Protein AF-A0A7V3VAN4-F1 (afdb_monomer)

Mean predicted aligned error: 4.46 Å

Sequence (161 aa):
MPAVTVSAHYKNNDGISRINDQLGGALDAIGLQDDSSWDFTVYASKMLTFMPRPVLVNIGGRATESAQLGLLGFTDDYSFVFEASAVVLATERLMFAAEFKQQPGEFMPTSLIGEPDNWWTVAAGYVINPHMTIAVGYGHFGRVANHKANAVWGITTKWEF

Radius of gyration: 18.64 Å; Cα contacts (8 Å, |Δi|>4): 393; chains: 1; bounding box: 34×34×49 Å

Secondary structure (DSSP, 8-state):
-EEEEEEEEEEE-TTHHHHHHHTTSTTGGGT--BSEEEEEEEEEEEEE-SSSS-EEEEEEEEEEEEGGGGTT-EEEEEEEEEEEEEEEESSSSEEEEEEEEPPP--S---SSSPPPPPEEEEEEEEEEETTEEEEEEEEE--EETTEE---EEEEEEEE--

Solvent-accessible surface area (backbone atoms only — not comparable to full-atom values): 8351 Å² total; per-residue (Å²): 106,74,49,75,50,75,52,77,43,82,48,74,32,92,61,43,63,62,53,23,59,76,58,70,46,53,38,47,76,27,39,33,70,37,45,54,51,62,35,40,37,43,37,45,34,35,58,41,70,89,48,102,46,50,30,40,37,37,42,38,35,35,40,31,29,42,35,78,86,33,79,69,16,14,36,94,57,74,39,80,27,52,34,38,35,41,36,35,44,81,45,100,40,35,34,39,38,38,40,39,37,50,53,60,73,86,50,61,61,47,100,61,36,51,70,53,37,57,30,37,36,41,32,43,35,39,50,79,49,102,41,36,34,41,34,43,35,43,31,30,38,33,38,52,62,76,43,73,45,57,81,41,76,48,77,51,76,50,76,59,134

pLDDT: mean 93.38, std 4.56, range [77.19, 98.25]

Nearest PDB structures (foldseek):
  6z8s-assembly2_B  TM=3.706E-01  e=2.368E+00  Pseudomonas aeruginosa PAO1
  6z9n-assembly3_C  TM=3.668E-01  e=3.439E+00  Pseudomonas aeruginosa PAO1
  1osm-assembly1_A  TM=4.553E-01  e=8.513E+00  Klebsiella pneumoniae
  6z9y-assembly1_A  TM=3.563E-01  e=4.489E+00  Pseudomonas aeruginosa PAO1
  6z8u-assembly2_B  TM=3.629E-01  e=4.995E+00  Pseudomonas aeruginosa PAO1

Foldseek 3Di:
DKDKDKDKDKDFAPCQVVVCVVVVNVLVVFQQDAGIDMKIWMKMWDFDPPDPWIKIKIWIWIFAQAQVNPPNHGGPHTDIKIKIKMKTCPDPFKIKMKIKTDGDQSTHADQQFHGWDIKMKIKMKGDPDPFKIKMKMFIFRQDDGNDGPGTDIDIDMGGDD

Structure (mmCIF, N/CA/C/O backbone):
data_AF-A0A7V3VAN4-F1
#
_entry.id   AF-A0A7V3VAN4-F1
#
loop_
_atom_site.group_PDB
_atom_site.id
_atom_site.type_symbol
_atom_site.label_atom_id
_atom_site.label_alt_id
_atom_site.label_comp_id
_atom_site.label_asym_id
_atom_site.label_entity_id
_atom_site.label_seq_id
_atom_site.pdbx_PDB_ins_code
_atom_site.Cartn_x
_atom_site.Cartn_y
_atom_site.Cartn_z
_atom_site.occupancy
_atom_site.B_iso_or_equiv
_atom_site.auth_seq_id
_atom_site.auth_comp_id
_atom_site.auth_asym_id
_atom_site.auth_atom_id
_atom_site.pdbx_PDB_model_num
ATOM 1 N N . MET A 1 1 ? -3.387 8.940 22.073 1.00 77.19 1 MET A N 1
ATOM 2 C CA . MET A 1 1 ? -1.943 9.235 21.948 1.00 77.19 1 MET A CA 1
ATOM 3 C C . MET A 1 1 ? -1.592 9.293 20.470 1.00 77.19 1 MET A C 1
ATOM 5 O O . MET A 1 1 ? -2.151 8.483 19.735 1.00 77.19 1 MET A O 1
ATOM 9 N N . PRO A 1 2 ? -0.782 10.262 20.021 1.00 92.19 2 PRO A N 1
ATOM 10 C CA . PRO A 1 2 ? -0.215 10.242 18.679 1.00 92.19 2 PRO A CA 1
ATOM 11 C C . PRO A 1 2 ? 0.956 9.252 18.602 1.00 92.19 2 PRO A C 1
ATOM 13 O O . PRO A 1 2 ? 1.650 9.048 19.598 1.00 92.19 2 PRO A O 1
ATOM 16 N N . ALA A 1 3 ? 1.178 8.666 17.431 1.00 96.31 3 ALA A N 1
ATOM 17 C CA . ALA A 1 3 ? 2.352 7.855 17.130 1.00 96.31 3 ALA A CA 1
ATOM 18 C C . ALA A 1 3 ? 2.856 8.168 15.718 1.00 96.31 3 ALA A C 1
ATOM 20 O O . ALA A 1 3 ? 2.074 8.544 14.845 1.00 96.31 3 ALA A O 1
ATOM 21 N N . VAL A 1 4 ? 4.161 8.014 15.508 1.00 97.44 4 VAL A N 1
ATOM 22 C CA . VAL A 1 4 ? 4.800 8.135 14.195 1.00 97.44 4 VAL A CA 1
ATOM 23 C C . VAL A 1 4 ? 5.496 6.820 13.885 1.00 97.44 4 VAL A C 1
ATOM 25 O O . VAL A 1 4 ? 6.145 6.238 14.754 1.00 97.44 4 VAL A O 1
ATOM 28 N N . THR A 1 5 ? 5.354 6.355 12.652 1.00 97.44 5 THR A N 1
ATOM 29 C CA . THR A 1 5 ? 5.981 5.134 12.155 1.00 97.44 5 THR A CA 1
ATOM 30 C C . THR A 1 5 ? 6.744 5.459 10.884 1.00 97.44 5 THR A C 1
ATOM 32 O O . THR A 1 5 ? 6.204 6.081 9.973 1.00 97.44 5 THR A O 1
ATOM 35 N N . VAL A 1 6 ? 8.000 5.027 10.830 1.00 97.88 6 VAL A N 1
ATOM 36 C CA . VAL A 1 6 ? 8.844 5.087 9.636 1.00 97.88 6 VAL A CA 1
ATOM 37 C C . VAL A 1 6 ? 9.206 3.657 9.268 1.00 97.88 6 VAL A C 1
ATOM 39 O O . VAL A 1 6 ? 9.472 2.849 10.159 1.00 97.88 6 VAL A O 1
ATOM 42 N N . SER A 1 7 ? 9.185 3.326 7.981 1.00 97.38 7 SER A N 1
ATOM 43 C CA . SER A 1 7 ? 9.566 1.992 7.519 1.00 97.38 7 SER A CA 1
ATOM 44 C C . SER A 1 7 ? 10.232 2.032 6.148 1.00 97.38 7 SER A C 1
ATOM 46 O O . SER A 1 7 ? 10.042 2.988 5.397 1.00 97.38 7 SER A O 1
ATOM 48 N N . ALA A 1 8 ? 11.028 1.003 5.861 1.00 97.94 8 ALA A N 1
ATOM 49 C CA . ALA A 1 8 ? 11.682 0.775 4.580 1.00 97.94 8 ALA A CA 1
ATOM 50 C C . ALA A 1 8 ? 11.353 -0.649 4.111 1.00 97.94 8 ALA A C 1
ATOM 52 O O . ALA A 1 8 ? 11.412 -1.583 4.914 1.00 97.94 8 ALA A O 1
ATOM 53 N N . HIS A 1 9 ? 11.000 -0.813 2.837 1.00 97.12 9 HIS A N 1
ATOM 54 C CA . HIS A 1 9 ? 10.583 -2.091 2.253 1.00 97.12 9 HIS A CA 1
ATOM 55 C C . HIS A 1 9 ? 11.362 -2.343 0.974 1.00 97.12 9 HIS A C 1
ATOM 57 O O . HIS A 1 9 ? 11.216 -1.582 0.027 1.00 97.12 9 HIS A O 1
ATOM 63 N N . TYR A 1 10 ? 12.146 -3.414 0.923 1.00 97.06 10 TYR A N 1
ATOM 64 C CA . TYR A 1 10 ? 12.739 -3.863 -0.334 1.00 97.06 10 TYR A CA 1
ATOM 65 C C . TYR A 1 10 ? 11.727 -4.686 -1.119 1.00 97.06 10 TYR A C 1
ATOM 67 O O . TYR A 1 10 ? 11.057 -5.558 -0.556 1.00 97.06 10 TYR A O 1
ATOM 75 N N . LYS A 1 11 ? 11.633 -4.424 -2.417 1.00 96.38 11 LYS A N 1
ATOM 76 C CA . LYS A 1 11 ? 10.759 -5.129 -3.346 1.00 96.38 11 LYS A CA 1
ATOM 77 C C . LYS A 1 11 ? 11.571 -5.601 -4.536 1.00 96.38 11 LYS A C 1
ATOM 79 O O . LYS A 1 11 ? 12.449 -4.890 -5.005 1.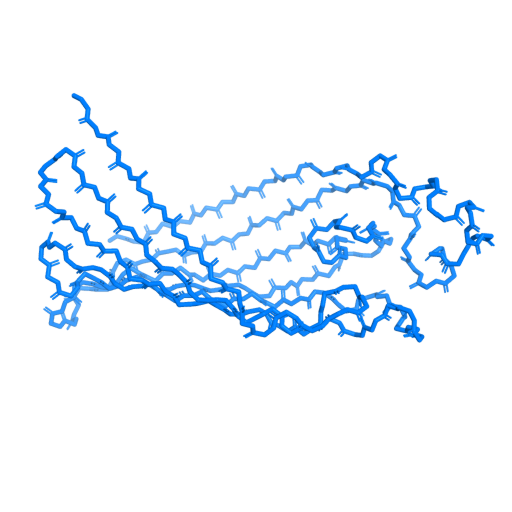00 96.38 11 LYS A O 1
ATOM 84 N N . ASN A 1 12 ? 11.240 -6.786 -5.024 1.00 96.12 12 ASN A N 1
ATOM 85 C CA . ASN A 1 12 ? 11.839 -7.383 -6.207 1.00 96.12 12 ASN A CA 1
ATOM 86 C C . ASN A 1 12 ? 10.726 -8.048 -7.030 1.00 96.12 12 ASN A C 1
ATOM 88 O O . ASN A 1 12 ? 9.849 -8.705 -6.459 1.00 96.12 12 ASN A O 1
ATOM 92 N N . ASN A 1 13 ? 10.757 -7.843 -8.343 1.00 94.81 13 ASN A N 1
ATOM 93 C CA . ASN A 1 13 ? 9.905 -8.471 -9.335 1.00 94.81 13 ASN A CA 1
ATOM 94 C C . ASN A 1 13 ? 10.772 -9.257 -10.330 1.00 94.81 13 ASN A C 1
ATOM 96 O O . ASN A 1 13 ? 11.189 -8.754 -11.370 1.00 94.81 13 ASN A O 1
ATOM 100 N N . ASP A 1 14 ? 10.970 -10.538 -10.034 1.00 93.00 14 ASP A N 1
ATOM 101 C CA . ASP A 1 14 ? 11.774 -11.468 -10.833 1.00 93.00 14 ASP A CA 1
ATOM 102 C C . ASP A 1 14 ? 11.146 -11.834 -12.194 1.00 93.00 14 ASP A C 1
ATOM 104 O O . ASP A 1 14 ? 11.771 -12.489 -13.033 1.00 93.00 14 ASP A O 1
ATOM 108 N N . GLY A 1 15 ? 9.899 -11.421 -12.436 1.00 92.12 15 GLY A N 1
ATOM 109 C CA . GLY A 1 15 ? 9.183 -11.670 -13.680 1.00 92.12 15 GLY A CA 1
ATOM 110 C C . GLY A 1 15 ? 9.324 -10.560 -14.718 1.00 92.12 15 GLY A C 1
ATOM 111 O O . GLY A 1 15 ? 9.129 -10.837 -15.908 1.00 92.12 15 GLY A O 1
ATOM 112 N N . ILE A 1 16 ? 9.636 -9.328 -14.300 1.00 91.81 16 ILE A N 1
ATOM 113 C CA . ILE A 1 16 ? 9.448 -8.154 -15.158 1.00 91.81 16 ILE A CA 1
ATOM 114 C C . ILE A 1 16 ? 10.473 -8.076 -16.288 1.00 91.81 16 ILE A C 1
ATOM 116 O O . ILE A 1 16 ? 10.085 -7.831 -17.429 1.00 91.81 16 ILE A O 1
ATOM 120 N N . SER A 1 17 ? 11.736 -8.422 -16.030 1.00 91.81 17 SER A N 1
ATOM 121 C CA . SER A 1 17 ? 12.796 -8.401 -17.047 1.00 91.81 17 SER A CA 1
ATOM 122 C C . SER A 1 17 ? 12.497 -9.380 -18.184 1.00 91.81 17 SER A C 1
ATOM 124 O O . SER A 1 17 ? 12.585 -9.033 -19.356 1.00 91.81 17 SER A O 1
ATOM 126 N N . ARG A 1 18 ? 12.002 -10.582 -17.855 1.00 92.75 18 ARG A N 1
ATOM 127 C CA . ARG A 1 18 ? 11.587 -11.570 -18.865 1.00 92.75 18 ARG A CA 1
ATOM 128 C C . ARG A 1 18 ? 10.395 -11.084 -19.692 1.00 92.75 18 ARG A C 1
ATOM 130 O O . ARG A 1 18 ? 10.324 -11.373 -20.885 1.00 92.75 18 ARG A O 1
ATOM 137 N N . ILE A 1 19 ? 9.434 -10.401 -19.067 1.00 90.69 19 ILE A N 1
ATOM 138 C CA . ILE A 1 19 ? 8.304 -9.801 -19.789 1.00 90.69 19 ILE A CA 1
ATOM 139 C C . ILE A 1 19 ? 8.821 -8.704 -20.724 1.00 90.69 19 ILE A C 1
ATOM 141 O O . ILE A 1 19 ? 8.425 -8.673 -21.886 1.00 90.69 19 ILE A O 1
ATOM 145 N N . ASN A 1 20 ? 9.733 -7.853 -20.255 1.00 93.06 20 ASN A N 1
ATOM 146 C CA . ASN A 1 20 ? 10.330 -6.795 -21.060 1.00 93.06 20 ASN A CA 1
ATOM 147 C C . ASN A 1 20 ? 11.077 -7.352 -22.283 1.00 93.06 20 ASN A C 1
ATOM 149 O O . ASN A 1 20 ? 10.845 -6.894 -23.403 1.00 93.06 20 ASN A O 1
ATOM 153 N N . ASP A 1 21 ? 11.875 -8.408 -22.098 1.00 93.25 21 ASP A N 1
ATOM 154 C CA . ASP A 1 21 ? 12.575 -9.106 -23.183 1.00 93.25 21 ASP A CA 1
ATOM 155 C C . ASP A 1 21 ? 11.598 -9.634 -24.244 1.00 93.25 21 ASP A C 1
ATOM 157 O O . ASP A 1 21 ? 11.812 -9.473 -25.447 1.00 93.25 21 ASP A O 1
ATOM 161 N N . GLN A 1 22 ? 10.482 -10.234 -23.814 1.00 93.44 22 GLN A N 1
ATOM 162 C CA . GLN A 1 22 ? 9.433 -10.729 -24.715 1.00 93.44 22 GLN A CA 1
ATOM 163 C C . GLN A 1 22 ? 8.704 -9.608 -25.460 1.00 93.44 22 GLN A C 1
ATOM 165 O O . GLN A 1 22 ? 8.206 -9.827 -26.566 1.00 93.44 22 GLN A O 1
ATOM 170 N N . LEU A 1 23 ? 8.640 -8.419 -24.864 1.00 90.44 23 LEU A N 1
ATOM 171 C CA . LEU A 1 23 ? 8.075 -7.218 -25.470 1.00 90.44 23 LEU A CA 1
ATOM 172 C C . LEU A 1 23 ? 9.110 -6.412 -26.272 1.00 90.44 23 LEU A C 1
ATOM 174 O O . LEU A 1 23 ? 8.762 -5.371 -26.826 1.00 90.44 23 LEU A O 1
ATOM 178 N N . GLY A 1 24 ? 10.359 -6.881 -26.360 1.00 92.88 24 GLY A N 1
ATOM 179 C CA . GLY A 1 24 ? 11.431 -6.213 -27.097 1.00 92.88 24 GLY A CA 1
ATOM 180 C C . GLY A 1 24 ? 11.888 -4.891 -26.473 1.00 92.88 24 GLY A C 1
ATOM 181 O O . GLY A 1 24 ? 12.209 -3.969 -27.218 1.00 92.88 24 GLY A O 1
ATOM 182 N N . GLY A 1 25 ? 11.888 -4.778 -25.139 1.00 91.31 25 GLY A N 1
ATOM 183 C CA . GLY A 1 25 ? 12.319 -3.564 -24.426 1.00 91.31 25 GLY A CA 1
ATOM 184 C C . GLY A 1 25 ? 11.217 -2.514 -24.239 1.00 91.31 25 GLY A C 1
ATOM 185 O O . GLY A 1 25 ? 11.495 -1.346 -23.970 1.00 91.31 25 GLY A O 1
ATOM 186 N N . ALA A 1 26 ? 9.947 -2.887 -24.433 1.00 90.31 26 ALA A N 1
ATOM 187 C CA . ALA A 1 26 ? 8.838 -1.937 -24.366 1.00 90.31 26 ALA A CA 1
ATOM 188 C C . ALA A 1 26 ? 8.594 -1.362 -22.960 1.00 90.31 26 ALA A C 1
ATOM 190 O O . ALA A 1 26 ? 8.028 -0.275 -22.867 1.00 90.31 26 ALA A O 1
ATOM 191 N N . LEU A 1 27 ? 8.973 -2.071 -21.888 1.00 91.12 27 LEU A N 1
ATOM 192 C CA . LEU A 1 27 ? 8.832 -1.576 -20.515 1.00 91.12 27 LEU A CA 1
ATOM 193 C C . LEU A 1 27 ? 9.873 -0.491 -20.210 1.00 91.12 27 LEU A C 1
ATOM 195 O O . LEU A 1 27 ? 9.508 0.563 -19.688 1.00 91.12 27 LEU A O 1
ATOM 199 N N . ASP A 1 28 ? 11.114 -0.663 -20.671 1.00 91.50 28 ASP A N 1
ATOM 200 C CA . ASP A 1 28 ? 12.151 0.374 -20.555 1.00 91.50 28 ASP A CA 1
ATOM 201 C C . ASP A 1 28 ? 11.729 1.648 -21.292 1.00 91.50 28 ASP A C 1
ATOM 203 O O . ASP A 1 28 ? 11.852 2.758 -20.778 1.00 91.50 28 ASP A O 1
ATOM 207 N N . ALA A 1 29 ? 11.146 1.488 -22.486 1.00 90.06 29 ALA A N 1
ATOM 208 C CA . ALA A 1 29 ? 10.685 2.600 -23.313 1.00 90.06 29 ALA A CA 1
ATOM 209 C C . ALA A 1 29 ? 9.579 3.446 -22.656 1.00 90.06 29 ALA A C 1
ATOM 211 O O . ALA A 1 29 ? 9.364 4.589 -23.064 1.00 90.06 29 ALA A O 1
ATOM 212 N N . ILE A 1 30 ? 8.874 2.899 -21.661 1.00 90.31 30 ILE A N 1
ATOM 213 C CA . ILE A 1 30 ? 7.846 3.614 -20.896 1.00 90.31 30 ILE A CA 1
ATOM 2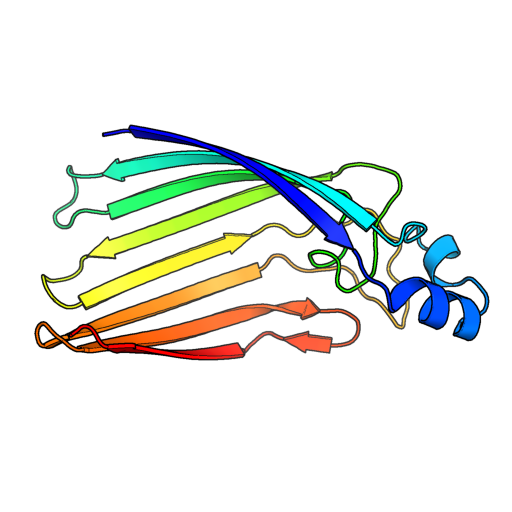14 C C . ILE A 1 30 ? 8.320 4.029 -19.501 1.00 90.31 30 ILE A C 1
ATOM 216 O O . ILE A 1 30 ? 7.515 4.567 -18.743 1.00 90.31 30 ILE A O 1
ATOM 220 N N . GLY A 1 31 ? 9.601 3.823 -19.182 1.00 90.44 31 GLY A N 1
ATOM 221 C CA . GLY A 1 31 ? 10.229 4.235 -17.927 1.00 90.44 31 GLY A CA 1
ATOM 222 C C . GLY A 1 31 ? 10.244 3.172 -16.827 1.00 90.44 31 GLY A C 1
ATOM 223 O O . GLY A 1 31 ? 10.567 3.511 -15.698 1.00 90.44 31 GLY A O 1
ATOM 224 N N . LEU A 1 32 ? 9.904 1.914 -17.126 1.00 92.06 32 LEU A N 1
ATOM 225 C CA . LEU A 1 32 ? 9.915 0.795 -16.171 1.00 92.06 32 LEU A CA 1
ATOM 226 C C . LEU A 1 32 ? 11.155 -0.076 -16.401 1.00 92.06 32 LEU A C 1
ATOM 228 O O . LEU A 1 32 ? 11.060 -1.136 -17.019 1.00 92.06 32 LEU A O 1
ATOM 232 N N . GLN A 1 33 ? 12.305 0.429 -15.965 1.00 90.44 33 GLN A N 1
ATOM 233 C CA . GLN A 1 33 ? 13.633 -0.084 -16.326 1.00 90.44 33 GLN A CA 1
ATOM 234 C C . GLN A 1 33 ? 14.189 -1.070 -15.293 1.00 90.44 33 GLN A C 1
ATOM 236 O O . GLN A 1 33 ? 14.964 -1.964 -15.634 1.00 90.44 33 GLN A O 1
ATOM 241 N N . ASP A 1 34 ? 13.761 -0.928 -14.040 1.00 92.94 34 ASP A N 1
ATOM 242 C CA . ASP A 1 34 ? 14.313 -1.672 -12.918 1.00 92.94 34 ASP A CA 1
ATOM 243 C C . ASP A 1 34 ? 13.407 -2.834 -12.483 1.00 92.94 34 ASP A C 1
ATOM 245 O O . ASP A 1 34 ? 12.178 -2.826 -12.640 1.00 92.94 34 ASP A O 1
ATOM 249 N N . ASP A 1 35 ? 14.038 -3.856 -11.901 1.00 95.44 35 ASP A N 1
ATOM 250 C CA . ASP A 1 35 ? 13.397 -5.073 -11.390 1.00 95.44 35 ASP A CA 1
ATOM 251 C C . ASP A 1 35 ? 13.199 -5.067 -9.870 1.00 95.44 35 ASP A C 1
ATOM 253 O O . ASP A 1 35 ? 12.500 -5.922 -9.321 1.00 95.44 35 ASP A O 1
ATOM 257 N N . SER A 1 36 ? 13.796 -4.107 -9.169 1.00 96.00 36 SER A N 1
ATOM 258 C CA . SER A 1 36 ? 13.747 -4.020 -7.720 1.00 96.00 36 SER A CA 1
ATOM 259 C C . SER A 1 36 ? 13.979 -2.598 -7.234 1.00 96.00 36 SER A C 1
ATOM 261 O O . SER A 1 36 ? 14.648 -1.807 -7.883 1.00 96.00 36 SER A O 1
ATOM 263 N N . SER A 1 37 ? 13.425 -2.275 -6.067 1.00 96.88 37 SER A N 1
ATOM 264 C CA . SER A 1 37 ? 13.587 -0.962 -5.441 1.00 96.88 37 SER A CA 1
ATOM 265 C C . SER A 1 37 ? 13.265 -1.012 -3.946 1.00 96.88 37 SER A C 1
ATOM 267 O O . SER A 1 37 ? 12.737 -2.001 -3.422 1.00 96.88 37 SER A O 1
ATOM 269 N N . TRP A 1 38 ? 13.582 0.074 -3.248 1.00 97.44 38 TRP A N 1
ATOM 270 C CA . TRP A 1 38 ? 13.167 0.331 -1.880 1.00 97.44 38 TRP A CA 1
ATOM 271 C C . TRP A 1 38 ? 11.989 1.305 -1.837 1.00 97.44 38 TRP A C 1
ATOM 273 O O . TRP A 1 38 ? 11.996 2.355 -2.458 1.00 97.44 38 TRP A O 1
ATOM 283 N N . ASP A 1 39 ? 10.999 1.007 -1.006 1.00 97.31 39 ASP A N 1
ATOM 284 C CA . ASP A 1 39 ? 9.958 1.960 -0.639 1.00 97.31 39 ASP A CA 1
ATOM 285 C C . ASP A 1 39 ? 10.228 2.494 0.765 1.00 97.31 39 ASP A C 1
ATOM 287 O O . ASP A 1 39 ? 10.421 1.720 1.706 1.00 97.31 39 ASP A O 1
ATOM 291 N N . PHE A 1 40 ? 10.146 3.811 0.934 1.00 98.00 40 PHE A N 1
ATOM 292 C CA . PHE A 1 40 ? 10.264 4.466 2.236 1.00 98.00 40 PHE A CA 1
ATOM 293 C C . PHE A 1 40 ? 8.937 5.095 2.623 1.00 98.00 40 PHE A C 1
ATOM 295 O O . PHE A 1 40 ? 8.341 5.839 1.848 1.00 98.00 40 PHE A O 1
ATOM 302 N N . THR A 1 41 ? 8.471 4.839 3.841 1.00 97.94 41 THR A N 1
ATOM 303 C CA . THR A 1 41 ? 7.184 5.359 4.309 1.00 97.94 41 THR A CA 1
ATOM 304 C C . THR A 1 41 ? 7.327 6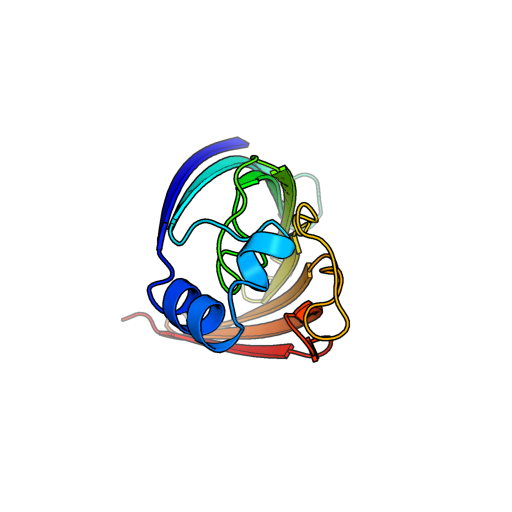.145 5.593 1.00 97.94 41 THR A C 1
ATOM 306 O O . THR A 1 41 ? 8.058 5.728 6.495 1.00 97.94 41 THR A O 1
ATOM 309 N N . VAL A 1 42 ? 6.508 7.178 5.742 1.00 98.25 42 VAL A N 1
ATOM 310 C CA . VAL A 1 42 ? 6.291 7.855 7.018 1.00 98.25 42 VAL A CA 1
ATOM 311 C C . VAL A 1 42 ? 4.799 8.023 7.257 1.00 98.25 42 VAL A C 1
ATOM 313 O O . VAL A 1 42 ? 4.075 8.522 6.399 1.00 98.25 42 VAL A O 1
ATOM 316 N N . TYR A 1 43 ? 4.348 7.623 8.442 1.00 97.94 43 TYR A N 1
ATOM 317 C CA . TYR A 1 43 ? 2.958 7.734 8.855 1.00 97.94 43 TYR A CA 1
ATOM 318 C C . TYR A 1 43 ? 2.845 8.356 10.237 1.00 97.94 43 TYR A C 1
ATOM 320 O O . TYR A 1 43 ? 3.618 8.045 11.143 1.00 97.94 43 TYR A O 1
ATOM 328 N N . ALA A 1 44 ? 1.836 9.199 10.405 1.00 98.00 44 ALA A N 1
ATOM 329 C CA . ALA A 1 44 ? 1.394 9.725 11.679 1.00 98.00 44 ALA A CA 1
ATOM 330 C C . ALA A 1 44 ? -0.013 9.200 11.973 1.00 98.00 44 ALA A C 1
ATOM 332 O O . ALA A 1 44 ? -0.942 9.377 11.182 1.00 98.00 44 ALA A O 1
ATOM 333 N N . SER A 1 45 ? -0.181 8.598 13.146 1.00 97.38 45 SER A N 1
ATOM 334 C CA . SER A 1 45 ? -1.456 8.064 13.607 1.00 97.38 45 SER A CA 1
ATOM 335 C C . SER A 1 45 ? -1.911 8.740 14.892 1.00 97.38 45 SER A C 1
ATOM 337 O O . SER A 1 45 ? -1.110 9.158 15.734 1.00 97.38 45 SER A O 1
ATOM 339 N N . LYS A 1 46 ? -3.227 8.875 15.055 1.00 96.81 46 LYS A N 1
ATOM 340 C CA . LYS A 1 46 ? -3.831 9.440 16.261 1.00 96.81 46 LYS A CA 1
ATOM 341 C C . LYS A 1 46 ? -5.215 8.853 16.493 1.00 96.81 46 LYS A C 1
ATOM 343 O O . LYS A 1 46 ? -6.062 8.852 15.607 1.00 96.81 46 LYS A O 1
ATOM 348 N N . MET A 1 47 ? -5.461 8.437 17.732 1.00 95.44 47 MET A N 1
ATOM 349 C CA . MET A 1 47 ? -6.813 8.146 18.204 1.00 95.44 47 MET A CA 1
ATOM 350 C C . MET A 1 47 ? -7.537 9.456 18.546 1.00 95.44 47 MET A C 1
ATOM 352 O O . MET A 1 47 ? -7.107 10.191 19.441 1.00 95.44 47 MET A O 1
ATOM 356 N N . LEU A 1 48 ? -8.623 9.745 17.836 1.00 93.62 48 LEU A N 1
ATOM 357 C CA . LEU A 1 48 ? -9.527 10.863 18.074 1.00 93.62 48 LEU A CA 1
ATOM 358 C C . LEU A 1 48 ? -10.626 10.415 19.042 1.00 93.62 48 LEU A C 1
ATOM 360 O O . LEU A 1 48 ? -11.453 9.569 18.713 1.00 93.62 48 LEU A O 1
ATOM 364 N N . THR A 1 49 ? -10.626 10.983 20.246 1.00 91.88 49 THR A N 1
ATOM 365 C CA . THR A 1 49 ? -11.549 10.611 21.335 1.00 91.88 49 THR A CA 1
ATOM 366 C C . THR A 1 49 ? -12.614 11.669 21.621 1.00 91.88 49 THR A C 1
ATOM 368 O O . THR A 1 49 ? -13.423 11.487 22.521 1.00 91.88 49 THR A O 1
ATOM 371 N N . PHE A 1 50 ? -12.621 12.783 20.881 1.00 89.12 50 PHE A N 1
ATOM 372 C CA . PHE A 1 50 ? -13.618 13.852 21.033 1.00 89.12 50 PHE A CA 1
ATOM 373 C C . PHE A 1 50 ? -14.940 13.554 20.305 1.00 89.12 50 PHE A C 1
ATOM 375 O O . PHE A 1 50 ? -15.911 14.287 20.460 1.00 89.12 50 PHE A O 1
ATOM 382 N N . MET A 1 51 ? -14.971 12.506 19.480 1.00 87.19 51 MET A N 1
ATOM 383 C CA . MET A 1 51 ? -16.172 12.035 18.794 1.00 87.19 51 MET A CA 1
ATOM 384 C C . MET A 1 51 ? -16.947 11.051 19.691 1.00 87.19 51 MET A C 1
ATOM 386 O O . MET A 1 51 ? -16.342 10.436 20.570 1.00 87.19 51 MET A O 1
ATOM 390 N N . PRO A 1 52 ? -18.257 10.827 19.455 1.00 90.06 52 PRO A N 1
ATOM 391 C CA . PRO A 1 52 ? -19.054 9.869 20.236 1.00 90.06 52 PRO A CA 1
ATOM 392 C C . PRO A 1 52 ? -18.494 8.441 20.238 1.00 90.06 52 PRO A C 1
ATOM 394 O O . PRO A 1 52 ? -18.763 7.659 21.148 1.00 90.06 52 PRO A O 1
ATOM 397 N N . ARG A 1 53 ? -17.729 8.093 19.200 1.00 90.69 53 ARG A N 1
ATOM 398 C CA . ARG A 1 53 ? -17.001 6.836 19.068 1.00 90.69 53 ARG A CA 1
ATOM 399 C C . ARG A 1 53 ? -15.535 7.135 18.768 1.00 90.69 53 ARG A C 1
ATOM 401 O O . ARG A 1 53 ? -15.273 8.065 18.006 1.00 90.69 53 ARG A O 1
ATOM 408 N N . PRO A 1 54 ? -14.590 6.371 19.338 1.00 91.62 54 PRO A N 1
ATOM 409 C CA . PRO A 1 54 ? -13.180 6.572 19.054 1.00 91.62 54 PRO A CA 1
ATOM 410 C C . PRO A 1 54 ? -12.896 6.282 17.576 1.00 91.62 54 PRO A C 1
ATOM 412 O O . PRO A 1 54 ? -13.342 5.265 17.034 1.00 91.62 54 PRO A O 1
ATOM 415 N N . VAL A 1 55 ? -12.151 7.187 16.939 1.00 95.06 55 VAL A N 1
ATOM 416 C CA . VAL A 1 55 ? -11.712 7.053 15.545 1.00 95.06 55 VAL A CA 1
ATOM 417 C C . VAL A 1 55 ? -10.193 7.055 15.506 1.00 95.06 55 VAL A C 1
ATOM 419 O O . VAL A 1 55 ? -9.560 8.038 15.885 1.00 95.06 55 VAL A O 1
ATOM 422 N N . LEU A 1 56 ? -9.596 5.965 15.037 1.00 95.62 56 LEU A N 1
ATOM 423 C CA . LEU A 1 56 ? -8.175 5.908 14.733 1.00 95.62 56 LEU A CA 1
ATOM 424 C C . LEU A 1 56 ? -7.963 6.448 13.324 1.00 95.62 56 LEU A C 1
ATOM 426 O O . LEU A 1 56 ? -8.492 5.889 12.371 1.00 95.62 56 LEU A O 1
ATOM 430 N N . VAL A 1 57 ? -7.187 7.515 13.194 1.00 97.12 57 VAL A N 1
ATOM 431 C CA . VAL A 1 57 ? -6.794 8.067 11.895 1.00 97.12 57 VAL A CA 1
ATOM 432 C C . VAL A 1 57 ? -5.308 7.830 11.694 1.00 97.12 57 VAL A C 1
ATOM 434 O O . VAL A 1 57 ? -4.526 8.002 12.631 1.00 97.12 57 VAL A O 1
ATOM 437 N N . ASN A 1 58 ? -4.933 7.457 10.477 1.00 97.50 58 ASN A N 1
ATOM 438 C CA . ASN A 1 58 ? -3.560 7.341 10.023 1.00 97.50 58 ASN A CA 1
ATOM 439 C C . ASN A 1 58 ? -3.400 8.121 8.718 1.00 97.50 58 ASN A C 1
ATOM 441 O O . ASN A 1 58 ? -4.194 7.953 7.796 1.00 97.50 58 ASN A O 1
ATOM 445 N N . ILE A 1 59 ? -2.387 8.972 8.637 1.00 98.00 59 ILE A N 1
ATOM 446 C CA . ILE A 1 59 ? -2.053 9.722 7.425 1.00 98.00 59 ILE A CA 1
ATOM 447 C C . ILE A 1 59 ? -0.555 9.655 7.199 1.00 98.00 59 ILE A C 1
ATOM 449 O O . ILE A 1 59 ? 0.222 9.598 8.152 1.00 98.00 59 ILE A O 1
ATOM 453 N N . GLY A 1 60 ? -0.136 9.691 5.949 1.00 97.94 60 GLY A N 1
ATOM 454 C CA . GLY A 1 60 ? 1.274 9.664 5.633 1.00 97.94 60 GLY A CA 1
ATOM 455 C C . GLY A 1 60 ? 1.519 9.656 4.146 1.00 97.94 60 GLY A C 1
ATOM 456 O O . GLY A 1 60 ? 0.666 10.033 3.341 1.00 97.94 60 GLY A O 1
ATOM 457 N N . GLY A 1 61 ? 2.710 9.209 3.799 1.00 97.94 61 GLY A N 1
ATOM 458 C CA . GLY A 1 61 ? 3.063 9.008 2.415 1.00 97.94 61 GLY A CA 1
ATOM 459 C C . GLY A 1 61 ? 4.221 8.052 2.259 1.00 97.94 61 GLY A C 1
ATOM 460 O O . GLY A 1 61 ? 4.882 7.653 3.228 1.00 97.94 61 GLY A O 1
ATOM 461 N N . ARG A 1 62 ? 4.427 7.679 1.006 1.00 97.69 62 ARG A N 1
ATOM 462 C CA . ARG A 1 62 ? 5.409 6.697 0.582 1.00 97.69 62 ARG A CA 1
ATOM 463 C C . ARG A 1 62 ? 6.214 7.277 -0.571 1.00 97.69 62 ARG A C 1
ATOM 465 O O . ARG A 1 62 ? 5.633 7.707 -1.560 1.00 97.69 62 ARG A O 1
ATOM 472 N N . ALA A 1 63 ? 7.531 7.304 -0.419 1.00 97.56 63 ALA A N 1
ATOM 473 C CA . ALA A 1 63 ? 8.457 7.496 -1.523 1.00 97.56 63 ALA A CA 1
ATOM 474 C C . ALA A 1 63 ? 8.678 6.128 -2.174 1.00 97.56 63 ALA A C 1
ATOM 476 O O . ALA A 1 63 ? 9.011 5.166 -1.475 1.00 97.56 63 ALA A O 1
ATOM 477 N N . THR A 1 64 ? 8.423 6.027 -3.475 1.00 97.19 64 THR A N 1
ATOM 478 C CA . THR A 1 64 ? 8.444 4.765 -4.212 1.00 97.19 64 THR A CA 1
ATOM 479 C C . THR A 1 64 ? 8.839 4.981 -5.667 1.00 97.19 64 THR A C 1
ATOM 481 O O . THR A 1 64 ? 8.373 5.927 -6.288 1.00 97.19 64 THR A O 1
ATOM 484 N N . GLU A 1 65 ? 9.627 4.064 -6.211 1.00 95.75 65 GLU A N 1
ATOM 485 C CA . GLU A 1 65 ? 9.824 3.882 -7.660 1.00 95.75 65 GLU A CA 1
ATOM 486 C C . GLU A 1 65 ? 8.839 2.833 -8.222 1.00 95.75 65 GLU A C 1
ATOM 488 O O . GLU A 1 65 ? 8.809 2.513 -9.405 1.00 95.75 65 GLU A O 1
ATOM 493 N N . SER A 1 66 ? 8.024 2.217 -7.360 1.00 94.81 66 SER A N 1
ATOM 494 C CA . SER A 1 66 ? 7.213 1.052 -7.712 1.00 94.81 66 SER A CA 1
ATOM 495 C C . SER A 1 66 ? 5.983 1.424 -8.543 1.00 94.81 66 SER A C 1
ATOM 497 O O . SER A 1 66 ? 5.014 1.979 -8.011 1.00 94.81 66 SER A O 1
ATOM 499 N N . ALA A 1 67 ? 5.903 0.955 -9.786 1.00 92.38 67 ALA A N 1
ATOM 500 C CA . ALA A 1 67 ? 4.671 1.035 -10.564 1.00 92.38 67 ALA A CA 1
ATOM 501 C C . ALA A 1 67 ? 3.653 -0.022 -10.097 1.00 92.38 67 ALA A C 1
ATOM 503 O O . ALA A 1 67 ? 3.931 -1.224 -10.061 1.00 92.38 67 ALA A O 1
ATOM 504 N N . GLN A 1 68 ? 2.453 0.428 -9.704 1.00 89.50 68 GLN A N 1
ATOM 505 C CA . GLN A 1 68 ? 1.382 -0.418 -9.142 1.00 89.50 68 GLN A CA 1
ATOM 506 C C . GLN A 1 68 ? 1.873 -1.337 -8.014 1.00 89.50 68 GLN A C 1
ATOM 508 O O . GLN A 1 68 ? 1.690 -2.554 -8.038 1.00 89.50 68 GLN A O 1
ATOM 513 N N . LEU A 1 69 ? 2.538 -0.737 -7.021 1.00 90.94 69 LEU A N 1
ATOM 514 C CA . LEU A 1 69 ? 3.163 -1.422 -5.881 1.00 90.94 69 LEU A CA 1
ATOM 515 C C . LEU A 1 69 ? 4.280 -2.418 -6.250 1.00 90.94 69 LEU A C 1
ATOM 517 O O . LEU A 1 69 ? 4.713 -3.162 -5.371 1.00 90.94 69 LEU A O 1
ATOM 521 N N . GLY A 1 70 ? 4.783 -2.375 -7.485 1.00 91.25 70 GLY A N 1
ATOM 522 C CA . GLY A 1 70 ? 5.891 -3.190 -7.989 1.00 91.25 70 GLY A CA 1
ATOM 523 C C . GLY A 1 70 ? 5.424 -4.271 -8.960 1.00 91.25 70 GLY A C 1
ATOM 524 O O . GLY A 1 70 ? 6.245 -4.995 -9.513 1.00 91.25 70 GLY A O 1
ATOM 525 N N . LEU A 1 71 ? 4.110 -4.377 -9.202 1.00 90.38 71 LEU A N 1
ATOM 526 C CA . LEU A 1 71 ? 3.533 -5.337 -10.144 1.00 90.38 71 LEU A CA 1
ATOM 527 C C . LEU A 1 71 ? 4.074 -5.146 -11.569 1.00 90.38 71 LEU A C 1
ATOM 529 O O . LEU A 1 71 ? 4.282 -6.130 -12.275 1.00 90.38 71 LEU A O 1
ATOM 533 N N . LEU A 1 72 ? 4.285 -3.893 -11.979 1.00 90.81 72 LEU A N 1
ATOM 534 C CA . LEU A 1 72 ? 4.739 -3.538 -13.325 1.00 90.81 72 LEU A CA 1
ATOM 535 C C . LEU A 1 72 ? 6.248 -3.257 -13.409 1.00 90.81 72 LEU A C 1
ATOM 537 O O . LEU A 1 72 ? 6.720 -2.897 -14.478 1.00 90.81 72 LEU A O 1
ATOM 541 N N . GLY A 1 73 ? 6.997 -3.433 -12.318 1.00 92.81 73 GLY A N 1
ATOM 542 C CA . GLY A 1 73 ? 8.403 -3.033 -12.230 1.00 92.81 73 GLY A CA 1
ATOM 543 C C . GLY A 1 73 ? 8.584 -1.660 -11.586 1.00 92.81 73 GLY A C 1
ATOM 544 O O . GLY A 1 73 ? 7.691 -1.178 -10.874 1.00 92.81 73 GLY A O 1
ATOM 545 N N . PHE A 1 74 ? 9.757 -1.072 -11.811 1.00 95.06 74 PHE A N 1
ATOM 546 C CA . PHE A 1 74 ? 10.237 0.103 -11.088 1.00 95.06 74 PHE A CA 1
ATOM 547 C C . PHE A 1 74 ? 10.801 1.164 -12.043 1.00 95.06 74 PHE A C 1
ATOM 549 O O . PHE A 1 74 ? 11.313 0.835 -13.115 1.00 95.06 74 PHE A O 1
ATOM 556 N N . THR A 1 75 ? 10.632 2.431 -11.672 1.00 93.38 75 THR A N 1
ATOM 557 C CA . THR A 1 75 ? 11.149 3.613 -12.376 1.00 93.38 75 THR A CA 1
ATOM 558 C C . THR A 1 75 ? 12.514 4.037 -11.830 1.00 93.38 75 THR A C 1
ATOM 560 O O . THR A 1 75 ? 12.860 3.677 -10.714 1.00 93.38 75 THR A O 1
ATOM 563 N N . ASP A 1 76 ? 13.252 4.868 -12.570 1.00 91.44 76 ASP A N 1
ATOM 564 C CA . ASP A 1 76 ? 14.543 5.417 -12.102 1.00 91.44 76 ASP A CA 1
ATOM 565 C C . ASP A 1 76 ? 14.378 6.535 -11.055 1.00 91.44 76 ASP A C 1
ATOM 567 O O . ASP A 1 76 ? 15.311 6.871 -10.323 1.00 91.44 76 ASP A O 1
ATOM 571 N N . ASP A 1 77 ? 13.200 7.163 -11.032 1.00 92.19 77 ASP A N 1
ATOM 572 C CA . ASP A 1 77 ? 12.883 8.300 -10.176 1.00 92.19 77 ASP A CA 1
ATOM 573 C C . ASP A 1 77 ? 11.879 7.908 -9.085 1.00 92.19 77 ASP A C 1
ATOM 575 O O . ASP A 1 77 ? 10.940 7.138 -9.305 1.00 92.19 77 ASP A O 1
ATOM 579 N N . TYR A 1 78 ? 12.075 8.476 -7.892 1.00 94.50 78 TYR A N 1
ATOM 580 C CA . TYR A 1 78 ? 11.153 8.331 -6.770 1.00 94.50 78 TYR A CA 1
A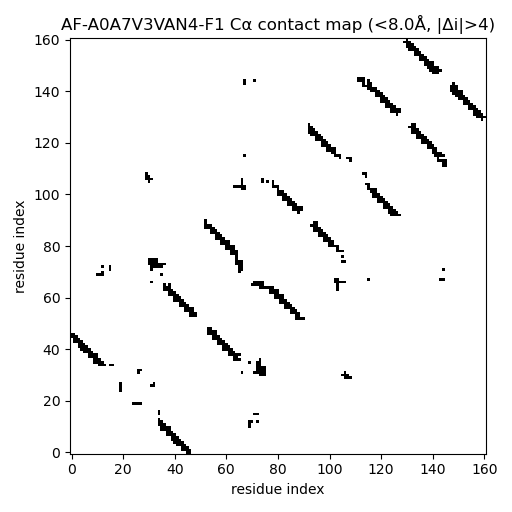TOM 581 C C . TYR A 1 78 ? 9.961 9.280 -6.897 1.00 94.50 78 TYR A C 1
ATOM 583 O O . TYR A 1 78 ? 10.121 10.502 -6.815 1.00 94.50 78 TYR A O 1
ATOM 591 N N . SER A 1 79 ? 8.754 8.719 -6.849 1.00 94.94 79 SER A N 1
ATOM 592 C CA . SER A 1 79 ? 7.525 9.479 -6.635 1.00 94.94 79 SER A CA 1
ATOM 593 C C . SER A 1 79 ? 7.131 9.476 -5.161 1.00 94.94 79 SER A C 1
ATOM 595 O O . SER A 1 79 ? 7.155 8.443 -4.485 1.00 94.94 79 SER A O 1
ATOM 597 N N . PHE A 1 80 ? 6.671 10.619 -4.649 1.00 96.25 80 PHE A N 1
ATOM 598 C CA . PHE A 1 80 ? 6.020 10.673 -3.340 1.00 96.25 80 PHE A CA 1
ATOM 599 C C . PHE A 1 80 ? 4.501 10.591 -3.487 1.00 96.25 80 PHE A C 1
ATOM 601 O O . PHE A 1 80 ? 3.879 11.466 -4.091 1.00 96.25 80 PHE A O 1
ATOM 608 N N . VAL A 1 81 ? 3.893 9.565 -2.892 1.00 97.06 81 VAL A N 1
ATOM 609 C CA . VAL A 1 81 ? 2.443 9.344 -2.924 1.00 97.06 81 VAL A CA 1
ATOM 610 C C . VAL A 1 81 ? 1.819 9.503 -1.545 1.00 97.06 81 VAL A C 1
ATOM 612 O O . VAL A 1 81 ? 2.397 9.111 -0.529 1.00 97.06 81 VAL A O 1
ATOM 615 N N . PHE A 1 82 ? 0.615 10.069 -1.504 1.00 97.94 82 PHE A N 1
ATOM 616 C CA . PHE A 1 82 ? -0.159 10.225 -0.278 1.00 97.94 82 PHE A CA 1
ATOM 617 C C . PHE A 1 82 ? -0.985 8.978 0.053 1.00 97.94 82 PHE A C 1
ATOM 619 O O . PHE A 1 82 ? -1.636 8.389 -0.813 1.00 97.94 82 PHE A O 1
ATOM 626 N N . GLU A 1 83 ? -1.033 8.619 1.334 1.00 98.12 83 GLU A N 1
ATOM 627 C CA . GLU A 1 83 ? -1.843 7.509 1.827 1.00 98.12 83 GLU A CA 1
ATOM 628 C C . GLU A 1 83 ? -2.525 7.876 3.153 1.00 98.12 83 GLU A C 1
ATOM 630 O O . GLU A 1 83 ? -1.941 8.517 4.032 1.00 98.12 83 GLU A O 1
ATOM 635 N N . ALA A 1 84 ? -3.779 7.456 3.316 1.00 98.00 84 ALA A N 1
ATOM 636 C CA . ALA A 1 84 ? -4.563 7.729 4.513 1.00 98.00 84 ALA A CA 1
ATOM 637 C C . ALA A 1 84 ? -5.532 6.593 4.830 1.00 98.00 84 ALA A C 1
ATOM 639 O O . ALA A 1 84 ? -6.060 5.933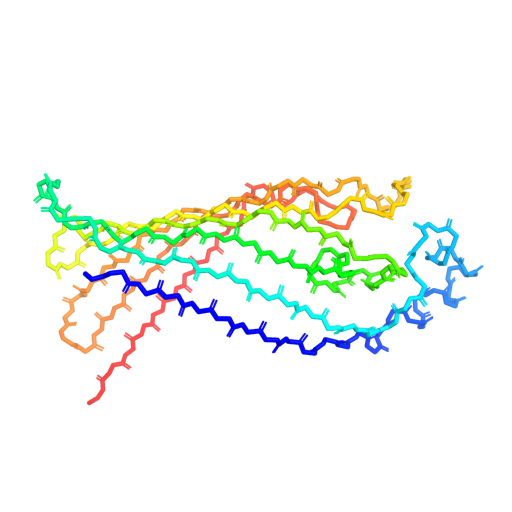 3.941 1.00 98.00 84 ALA A O 1
ATOM 640 N N . SER A 1 85 ? -5.816 6.393 6.110 1.00 97.81 85 SER A N 1
ATOM 641 C CA . SER A 1 85 ? -6.866 5.489 6.561 1.00 97.81 85 SER A CA 1
ATOM 642 C C . SER A 1 85 ? -7.533 5.984 7.836 1.00 97.81 85 SER A C 1
ATOM 644 O O . SER A 1 85 ? -6.966 6.745 8.625 1.00 97.81 85 SER A O 1
ATOM 646 N N . ALA A 1 86 ? -8.771 5.548 8.036 1.00 97.25 86 ALA A N 1
ATOM 647 C CA . ALA A 1 86 ? -9.523 5.794 9.251 1.00 97.25 86 ALA A CA 1
ATOM 648 C C . ALA A 1 86 ? -10.271 4.530 9.667 1.00 97.25 86 ALA A C 1
ATOM 650 O O . ALA A 1 86 ? -10.845 3.839 8.828 1.00 97.25 86 ALA A O 1
ATOM 651 N N . VAL A 1 87 ? -10.289 4.254 10.968 1.00 96.81 87 VAL A N 1
ATOM 652 C CA . VAL A 1 87 ? -11.028 3.146 11.573 1.00 96.81 87 VAL A CA 1
ATOM 653 C C . VAL A 1 87 ? -11.887 3.686 12.705 1.00 96.81 87 VAL A C 1
ATOM 655 O O . VAL A 1 87 ? -11.381 4.340 13.614 1.00 96.81 87 VAL A O 1
ATOM 658 N N . VAL A 1 88 ? -13.184 3.398 12.677 1.00 95.75 88 VAL A N 1
ATOM 659 C CA . VAL A 1 88 ? -14.125 3.753 13.743 1.00 95.75 88 VAL A CA 1
ATOM 660 C C . VAL A 1 88 ? -14.655 2.496 14.413 1.00 95.75 88 VAL A C 1
ATOM 662 O O . VAL A 1 88 ? -15.126 1.574 13.747 1.00 95.75 88 VAL A O 1
ATOM 665 N N . LEU A 1 89 ? -14.624 2.473 15.746 1.00 93.25 89 LEU A N 1
ATOM 666 C CA . LEU A 1 89 ? -15.301 1.442 16.529 1.00 93.25 89 LEU A CA 1
ATOM 667 C C . LEU A 1 89 ? -16.752 1.879 16.747 1.00 93.25 89 LEU A C 1
ATOM 669 O O . LEU A 1 89 ? -17.062 2.628 17.675 1.00 93.25 89 LEU A O 1
ATOM 673 N N . ALA A 1 90 ? -17.650 1.439 15.864 1.00 92.06 90 ALA A N 1
ATOM 674 C CA . ALA A 1 90 ? -19.072 1.771 15.932 1.00 92.06 90 ALA A CA 1
ATOM 675 C C . ALA A 1 90 ? -19.742 1.181 17.184 1.00 92.06 90 ALA A C 1
ATOM 677 O O . ALA A 1 90 ? -20.612 1.816 17.785 1.00 92.06 90 ALA A O 1
ATOM 678 N N . THR A 1 91 ? -19.319 -0.018 17.590 1.00 91.62 91 THR A N 1
ATOM 679 C CA . THR A 1 91 ? -19.686 -0.668 18.858 1.00 91.62 91 THR A CA 1
ATOM 680 C C . THR A 1 91 ? -18.478 -1.424 19.421 1.00 91.62 91 THR A C 1
ATOM 682 O O . THR A 1 91 ? -17.424 -1.457 18.793 1.00 91.62 91 THR A O 1
ATOM 685 N N . GLU A 1 92 ? -18.627 -2.087 20.571 1.00 90.00 92 GLU A N 1
ATOM 686 C CA . GLU A 1 92 ? -17.590 -2.976 21.127 1.00 90.00 92 GLU A CA 1
ATOM 687 C C . GLU A 1 92 ? -17.260 -4.173 20.221 1.00 90.00 92 GLU A C 1
ATOM 689 O O . GLU A 1 92 ? -16.227 -4.811 20.393 1.00 90.00 92 GLU A O 1
ATOM 694 N N . ARG A 1 93 ? -18.135 -4.489 19.256 1.00 94.69 93 ARG A N 1
ATOM 695 C CA . ARG A 1 93 ? -17.970 -5.626 18.342 1.00 94.69 93 ARG A CA 1
ATOM 696 C C . ARG A 1 93 ? -17.912 -5.236 16.875 1.00 94.69 93 ARG A C 1
ATOM 698 O O . ARG A 1 93 ? -17.517 -6.065 16.074 1.00 94.69 93 ARG A O 1
ATOM 705 N N . LEU A 1 94 ? -18.323 -4.025 16.504 1.00 95.81 94 LEU A N 1
ATOM 706 C CA . LEU A 1 94 ? -18.442 -3.592 15.111 1.00 95.81 94 LEU A CA 1
ATOM 707 C C . LEU A 1 94 ? -17.486 -2.439 14.833 1.00 95.81 94 LEU A C 1
ATOM 709 O O . LEU A 1 94 ? -17.534 -1.414 15.515 1.00 95.81 9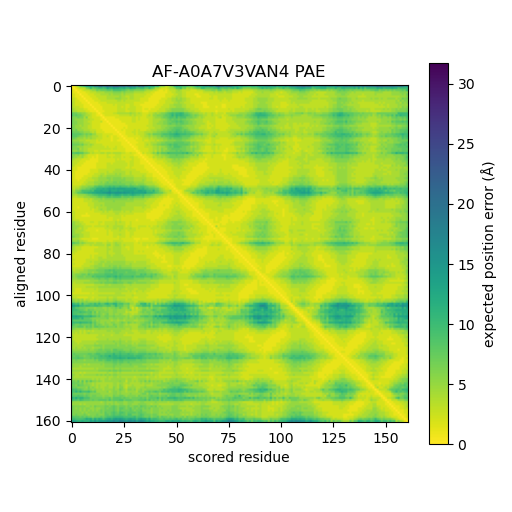4 LEU A O 1
ATOM 713 N N . MET A 1 95 ? -16.687 -2.591 13.786 1.00 96.06 95 MET A N 1
ATOM 714 C CA . MET A 1 95 ? -15.730 -1.597 13.319 1.00 96.06 95 MET A CA 1
ATOM 715 C C . MET A 1 95 ? -15.889 -1.351 11.822 1.00 96.06 95 MET A C 1
ATOM 717 O O . MET A 1 95 ? -16.179 -2.279 11.069 1.00 96.06 95 MET A O 1
ATOM 721 N N . PHE A 1 96 ? -15.674 -0.110 11.397 1.00 97.50 96 PHE A N 1
ATOM 722 C CA . PHE A 1 96 ? -15.600 0.263 9.987 1.00 97.50 96 PHE A CA 1
ATOM 723 C C . PHE A 1 96 ? -14.238 0.865 9.691 1.00 97.50 96 PHE A C 1
ATOM 725 O O . PHE A 1 96 ? -13.718 1.627 10.505 1.00 97.50 96 PHE A O 1
ATOM 732 N N . ALA A 1 97 ? -13.688 0.538 8.531 1.00 97.50 97 ALA A N 1
ATOM 733 C CA . ALA A 1 97 ? -12.423 1.061 8.051 1.00 97.50 97 ALA A CA 1
ATOM 734 C C . ALA A 1 97 ? -12.592 1.654 6.653 1.00 97.50 97 ALA A C 1
ATOM 736 O O . ALA A 1 97 ? -13.383 1.154 5.854 1.00 97.50 97 ALA A O 1
ATOM 737 N N . ALA A 1 98 ? -11.831 2.699 6.363 1.00 98.12 98 ALA A N 1
ATOM 738 C CA . ALA A 1 98 ? -11.656 3.233 5.024 1.00 98.12 98 ALA A CA 1
ATOM 739 C C . ALA A 1 98 ? -10.170 3.507 4.787 1.00 98.12 98 ALA A C 1
ATOM 741 O O . ALA A 1 98 ? -9.479 3.977 5.693 1.00 98.12 98 ALA A O 1
ATOM 742 N N . GLU A 1 99 ? -9.691 3.226 3.581 1.00 97.88 99 GLU A N 1
ATOM 743 C CA . GLU A 1 99 ? -8.318 3.492 3.153 1.00 97.88 99 GLU A CA 1
ATOM 744 C C . GLU A 1 99 ? -8.330 4.220 1.811 1.00 97.88 99 GLU A C 1
ATOM 746 O O . GLU A 1 99 ? -9.155 3.931 0.947 1.00 97.88 99 GLU A O 1
ATOM 751 N N . PHE A 1 100 ? -7.394 5.144 1.642 1.00 97.88 100 PHE A N 1
ATOM 752 C CA . PHE A 1 100 ? -7.076 5.820 0.399 1.00 97.88 100 PHE A CA 1
ATOM 753 C C . PHE A 1 100 ? -5.573 5.708 0.141 1.00 97.88 100 PHE A C 1
ATOM 755 O O . PHE A 1 100 ? -4.765 5.966 1.036 1.00 97.88 100 PHE A O 1
ATOM 762 N N . LYS A 1 101 ? -5.205 5.370 -1.093 1.00 95.94 101 LYS A N 1
ATOM 763 C CA . LYS A 1 101 ? -3.822 5.335 -1.562 1.00 95.94 101 LYS A CA 1
ATOM 764 C C . LYS A 1 101 ? -3.721 6.000 -2.920 1.00 95.94 101 LYS A C 1
ATOM 766 O O . LYS A 1 101 ? -4.362 5.572 -3.881 1.00 95.94 101 LYS A O 1
ATOM 771 N N . GLN A 1 102 ? -2.889 7.024 -2.999 1.00 96.12 102 GLN A N 1
ATOM 772 C CA . GLN A 1 102 ? -2.497 7.597 -4.270 1.00 96.12 102 GLN A CA 1
ATOM 773 C C . GLN A 1 102 ? -1.552 6.637 -5.002 1.00 96.12 102 GLN A C 1
ATOM 775 O O . GLN A 1 102 ? -0.687 6.020 -4.378 1.00 96.12 102 GLN A O 1
ATOM 780 N N . GLN A 1 103 ? -1.730 6.494 -6.315 1.00 93.06 103 GLN A N 1
ATOM 781 C CA . GLN A 1 103 ? -0.812 5.718 -7.150 1.00 93.06 103 GLN A CA 1
ATOM 782 C C . GLN A 1 103 ? 0.235 6.632 -7.804 1.00 93.06 103 GLN A C 1
ATOM 784 O O . GLN A 1 103 ? -0.094 7.771 -8.146 1.00 93.06 103 GLN A O 1
ATOM 789 N N . PRO A 1 104 ? 1.485 6.161 -7.968 1.00 90.12 104 PRO A N 1
ATOM 790 C CA . PRO A 1 104 ? 2.507 6.890 -8.712 1.00 90.12 104 PRO A CA 1
ATOM 791 C C . PRO A 1 104 ?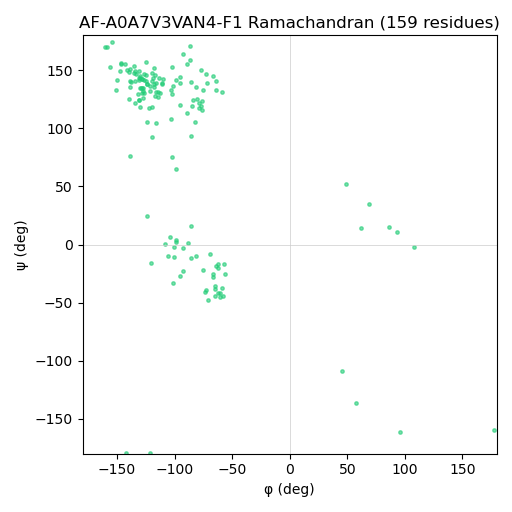 2.201 6.837 -10.215 1.00 90.12 104 PRO A C 1
ATOM 793 O O . PRO A 1 104 ? 1.655 5.846 -10.699 1.00 90.12 104 PRO A O 1
ATOM 796 N N . GLY A 1 105 ? 2.544 7.901 -10.943 1.00 80.75 105 GLY A N 1
ATOM 797 C CA . GLY A 1 105 ? 2.230 8.074 -12.369 1.00 80.75 105 GLY A CA 1
ATOM 798 C C . GLY A 1 105 ? 3.456 8.330 -13.247 1.00 80.75 105 GLY A C 1
ATOM 799 O O . GLY A 1 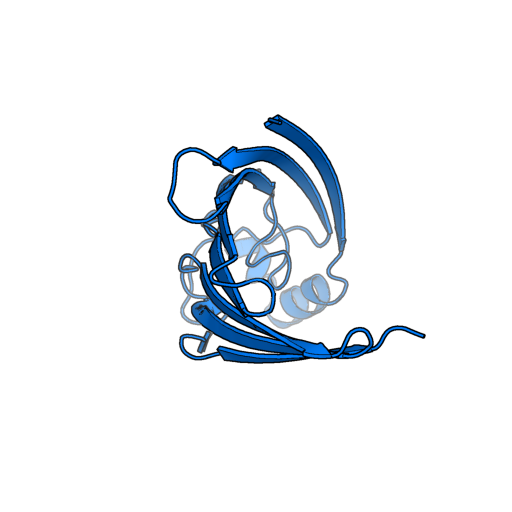105 ? 3.328 8.956 -14.290 1.00 80.75 105 GLY A O 1
ATOM 800 N N . GLU A 1 106 ? 4.642 7.901 -12.813 1.00 79.62 106 GLU A N 1
ATOM 801 C CA . GLU A 1 106 ? 5.930 8.262 -13.434 1.00 79.62 106 GLU A CA 1
ATOM 802 C C . GLU A 1 106 ? 6.345 7.358 -14.611 1.00 79.62 106 GLU A C 1
ATOM 804 O O . GLU A 1 106 ? 7.481 7.410 -15.065 1.00 79.62 106 GLU A O 1
ATOM 809 N N . PHE A 1 107 ? 5.413 6.578 -15.167 1.00 84.12 107 PHE A N 1
ATOM 810 C CA . PHE A 1 107 ? 5.622 5.812 -16.399 1.00 84.12 107 PHE A CA 1
ATOM 811 C C . PHE A 1 107 ? 4.662 6.266 -17.500 1.00 84.12 107 PHE A C 1
ATOM 813 O O . PHE A 1 107 ? 3.553 6.730 -17.231 1.00 84.12 107 PHE A O 1
ATOM 820 N N . MET A 1 108 ? 5.069 6.108 -18.761 1.00 84.88 108 MET A N 1
ATOM 821 C CA . MET A 1 108 ? 4.252 6.514 -19.906 1.00 84.88 108 MET A CA 1
ATOM 822 C C . MET A 1 108 ? 3.123 5.503 -20.163 1.00 84.88 108 MET A C 1
ATOM 824 O O . MET A 1 108 ? 3.396 4.342 -20.480 1.00 84.88 108 MET A O 1
ATOM 828 N N . PRO A 1 109 ? 1.842 5.913 -20.093 1.00 82.81 109 PRO A N 1
ATOM 829 C CA . PRO A 1 109 ? 0.740 5.026 -20.429 1.00 82.81 109 PRO A CA 1
ATOM 830 C C . PRO A 1 109 ? 0.770 4.619 -21.908 1.00 82.81 109 PRO A C 1
ATOM 832 O O . PRO A 1 109 ? 1.012 5.432 -22.799 1.00 82.81 109 PRO A O 1
ATOM 835 N N . THR A 1 110 ? 0.442 3.362 -22.180 1.00 84.19 110 THR A N 1
ATOM 836 C CA . THR A 1 110 ? 0.299 2.785 -23.521 1.00 84.19 110 THR A CA 1
ATOM 837 C C . THR A 1 110 ? -1.104 2.215 -23.725 1.00 84.19 110 THR A C 1
ATOM 839 O O . THR A 1 110 ? -1.954 2.235 -22.834 1.00 84.19 110 THR A O 1
ATOM 842 N N . SER A 1 111 ? -1.367 1.651 -24.907 1.00 81.00 111 SER A N 1
ATOM 843 C CA . SER A 1 111 ? -2.590 0.878 -25.159 1.00 81.00 111 SER A CA 1
ATOM 844 C C . SER A 1 111 ? -2.689 -0.404 -24.320 1.00 81.00 111 SER A C 1
ATOM 846 O O . SER A 1 111 ? -3.786 -0.945 -24.182 1.00 81.00 111 SER A O 1
ATOM 848 N N . LEU A 1 112 ? -1.571 -0.886 -23.761 1.00 79.19 112 LEU A N 1
ATOM 849 C CA . LEU A 1 112 ? -1.502 -2.101 -22.946 1.00 79.19 112 LEU A CA 1
ATOM 850 C C . LEU A 1 112 ? -1.441 -1.801 -21.447 1.00 79.19 112 LEU A C 1
ATOM 852 O O . LEU A 1 112 ? -1.985 -2.563 -20.656 1.00 79.19 112 LEU A O 1
ATOM 856 N N . ILE A 1 113 ? -0.806 -0.700 -21.052 1.00 83.50 113 ILE A N 1
ATOM 857 C CA . ILE A 1 113 ? -0.659 -0.292 -19.654 1.00 83.50 113 ILE A CA 1
ATOM 858 C C . ILE A 1 113 ? -1.226 1.111 -19.537 1.00 83.50 113 ILE A C 1
ATOM 860 O O . ILE A 1 113 ? -0.610 2.063 -20.000 1.00 83.50 113 ILE A O 1
ATOM 864 N N . GLY A 1 114 ? -2.412 1.256 -18.958 1.00 81.50 114 GLY A N 1
ATOM 865 C CA . GLY A 1 114 ? -2.989 2.590 -18.830 1.00 81.50 114 GLY A CA 1
ATOM 866 C C . GLY A 1 114 ? -2.536 3.309 -17.563 1.00 81.50 114 GLY A C 1
ATOM 867 O O . GLY A 1 114 ? -1.952 2.716 -16.659 1.00 81.50 114 GLY A O 1
ATOM 868 N N . GLU A 1 115 ? -2.878 4.593 -17.497 1.00 85.31 115 GLU A N 1
ATOM 869 C CA . GLU A 1 115 ? -2.607 5.443 -16.341 1.00 85.31 115 GLU A CA 1
ATOM 870 C C . GLU A 1 115 ? -3.269 4.861 -15.078 1.00 85.31 115 GLU A C 1
ATOM 872 O O . GLU A 1 115 ? -4.453 4.478 -15.141 1.00 85.31 115 GLU A O 1
ATOM 877 N N . PRO A 1 116 ? -2.516 4.743 -13.968 1.00 84.88 116 PRO A N 1
ATOM 878 C CA . PRO A 1 116 ? -3.015 4.177 -12.730 1.00 84.88 116 PRO A CA 1
ATOM 879 C C . PRO A 1 116 ? -3.931 5.174 -12.019 1.00 84.88 116 PRO A C 1
ATOM 881 O O . PRO A 1 116 ? -3.611 6.345 -11.843 1.00 84.88 116 PRO A O 1
ATOM 884 N N . ASP A 1 117 ? -5.084 4.683 -11.582 1.00 89.75 117 ASP A N 1
ATOM 885 C CA . ASP A 1 117 ? -6.022 5.460 -10.780 1.00 89.75 117 ASP A CA 1
ATOM 886 C C . ASP A 1 117 ? -5.704 5.308 -9.288 1.00 89.75 117 ASP A C 1
ATOM 888 O O . ASP A 1 117 ? -5.189 4.281 -8.844 1.00 89.75 117 ASP A O 1
ATOM 892 N N . ASN A 1 118 ? -6.104 6.289 -8.480 1.00 94.19 118 ASN A N 1
ATOM 893 C CA . ASN A 1 118 ? -5.995 6.182 -7.028 1.00 94.19 118 ASN A CA 1
ATOM 894 C C . ASN A 1 118 ? -6.914 5.092 -6.472 1.00 94.19 118 ASN A C 1
ATOM 896 O O . ASN A 1 118 ? -8.039 4.881 -6.934 1.00 94.19 118 ASN A O 1
ATOM 900 N N . TRP A 1 119 ? -6.434 4.425 -5.431 1.00 94.88 119 TRP A N 1
ATOM 901 C CA . TRP A 1 119 ? -7.127 3.315 -4.804 1.00 94.88 119 TRP A CA 1
ATOM 902 C C . TRP A 1 119 ? -7.854 3.785 -3.563 1.00 94.88 119 TRP A C 1
ATOM 904 O O . TRP A 1 119 ? -7.333 4.573 -2.772 1.00 94.88 119 TRP A O 1
ATOM 914 N N . TRP A 1 120 ? -9.042 3.241 -3.353 1.00 97.12 120 TRP A N 1
ATOM 915 C CA . TRP A 1 120 ? -9.700 3.345 -2.066 1.00 97.12 120 TRP A CA 1
ATOM 916 C C . TRP A 1 120 ? -10.411 2.050 -1.715 1.00 97.12 120 TRP A C 1
ATOM 918 O O . TRP A 1 120 ? -10.855 1.293 -2.581 1.00 97.12 120 TRP A O 1
ATOM 928 N N . THR A 1 121 ? -10.505 1.790 -0.418 1.00 97.62 121 THR A N 1
ATOM 929 C CA . THR A 1 121 ? -11.222 0.636 0.111 1.00 97.62 121 THR A CA 1
ATOM 930 C C . THR A 1 121 ? -12.087 1.045 1.287 1.00 97.62 121 THR A C 1
ATOM 932 O O . THR A 1 121 ? -11.809 2.026 1.979 1.00 97.62 121 THR A O 1
ATOM 935 N N . VAL A 1 122 ? -13.148 0.281 1.510 1.00 97.94 122 VAL A N 1
ATOM 936 C CA . VAL A 1 122 ? -13.963 0.339 2.720 1.00 97.94 122 VAL A CA 1
ATOM 937 C C . VAL A 1 122 ? -14.148 -1.071 3.249 1.00 97.94 122 VAL A C 1
ATOM 939 O O . VAL A 1 122 ? -14.279 -2.018 2.478 1.00 97.94 122 VAL A O 1
ATOM 942 N N . ALA A 1 123 ? -14.163 -1.229 4.563 1.00 97.81 123 ALA A N 1
ATOM 943 C CA . ALA A 1 123 ? -14.341 -2.524 5.194 1.00 97.81 123 ALA A CA 1
ATOM 944 C C . ALA A 1 123 ? -15.182 -2.421 6.463 1.00 97.81 123 ALA A C 1
ATOM 946 O O . ALA A 1 123 ? -15.245 -1.377 7.113 1.00 97.81 123 ALA A O 1
ATOM 947 N N . ALA A 1 124 ? -15.810 -3.534 6.821 1.00 97.88 124 ALA A N 1
ATOM 948 C CA . ALA A 1 124 ? -16.513 -3.717 8.078 1.00 97.88 124 ALA A CA 1
ATOM 949 C C . ALA A 1 124 ? -15.999 -4.985 8.758 1.00 97.88 124 ALA A C 1
ATOM 951 O O . ALA A 1 124 ? -15.905 -6.037 8.127 1.00 97.88 124 ALA A O 1
ATOM 952 N N . GLY A 1 125 ? -15.676 -4.883 10.043 1.00 97.38 125 GLY A N 1
ATOM 953 C CA . GLY A 1 125 ? -15.264 -5.997 10.889 1.00 97.38 125 GLY A CA 1
ATOM 954 C C . GLY A 1 125 ? -16.261 -6.223 12.017 1.00 97.38 125 GLY A C 1
ATOM 955 O O . GLY A 1 125 ? -16.742 -5.262 12.618 1.00 97.38 125 GLY A O 1
ATOM 956 N N . TYR A 1 126 ? -16.558 -7.483 12.323 1.00 97.19 126 TYR A N 1
ATOM 957 C CA . TYR A 1 126 ? -17.443 -7.879 13.407 1.00 97.19 126 TYR A CA 1
ATOM 958 C C . TYR A 1 126 ? -16.813 -8.965 14.285 1.00 97.19 126 TYR A C 1
ATOM 960 O O . TYR A 1 126 ? -16.441 -10.039 13.808 1.00 97.19 126 TYR A O 1
ATOM 968 N N . VAL A 1 127 ? -16.723 -8.692 15.584 1.00 96.88 127 VAL A N 1
ATOM 969 C CA . VAL A 1 127 ? -16.315 -9.651 16.613 1.00 96.88 127 VAL A CA 1
ATOM 970 C C . VAL A 1 127 ? -17.534 -10.488 16.980 1.00 96.88 127 VAL A C 1
ATOM 972 O O . VAL A 1 127 ? -18.448 -10.023 17.664 1.00 96.88 127 VAL A O 1
ATOM 975 N N . ILE A 1 128 ? -17.560 -11.732 16.507 1.00 95.56 128 ILE A N 1
ATOM 976 C CA . ILE A 1 128 ? -18.668 -12.663 16.745 1.00 95.56 128 ILE A CA 1
ATOM 977 C C . ILE A 1 128 ? -18.651 -13.103 18.210 1.00 95.56 128 ILE A C 1
ATOM 979 O O . ILE A 1 128 ? -19.672 -13.071 18.900 1.00 95.56 128 ILE A O 1
ATOM 983 N N . ASN A 1 129 ? -17.473 -13.496 18.689 1.00 94.19 129 ASN A N 1
ATOM 984 C CA . ASN A 1 129 ? -17.206 -13.912 20.060 1.00 94.19 129 ASN A CA 1
ATOM 985 C C . ASN A 1 129 ? -15.712 -13.662 20.383 1.00 94.19 129 ASN A C 1
ATOM 987 O O . ASN A 1 129 ? -14.967 -13.293 19.475 1.00 94.19 129 ASN A O 1
ATOM 991 N N . PRO A 1 130 ? -15.251 -13.860 21.634 1.00 93.56 130 PRO A N 1
ATOM 992 C CA . PRO A 1 130 ? -13.857 -13.598 22.012 1.00 93.56 130 PRO A CA 1
ATOM 993 C C . PRO A 1 130 ? -12.792 -14.361 21.209 1.00 93.56 130 PRO A C 1
ATOM 995 O O . PRO A 1 130 ? -11.641 -13.958 21.227 1.00 93.56 130 PRO A O 1
ATOM 998 N N . HIS A 1 131 ? -13.168 -15.426 20.501 1.00 95.62 131 HIS A N 1
ATOM 999 C CA . HIS A 1 131 ? -12.257 -16.263 19.720 1.00 95.62 131 HIS A CA 1
ATOM 1000 C C . HIS A 1 131 ? -12.395 -16.035 18.215 1.00 95.62 131 HIS A C 1
ATOM 1002 O O . HIS A 1 131 ? -11.592 -16.569 17.466 1.00 95.62 131 HIS A O 1
ATOM 1008 N N . MET A 1 132 ? -13.404 -15.292 17.742 1.00 95.94 132 MET A N 1
ATOM 1009 C CA . MET A 1 132 ? -13.717 -15.201 16.317 1.00 95.94 132 MET A CA 1
ATOM 1010 C C . MET A 1 132 ? -14.085 -13.786 15.883 1.00 95.94 132 MET A C 1
ATOM 1012 O O . MET A 1 132 ? -15.047 -13.184 16.367 1.00 95.94 132 MET A O 1
ATOM 1016 N N . THR A 1 133 ? -13.368 -13.304 14.873 1.00 96.69 133 THR A N 1
ATOM 1017 C CA . THR A 1 133 ? -13.662 -12.055 14.166 1.00 96.69 133 THR A CA 1
ATOM 1018 C C . THR A 1 133 ? -13.809 -12.331 12.677 1.00 96.69 133 THR A C 1
ATOM 1020 O O . THR A 1 133 ? -13.023 -13.082 12.103 1.00 96.69 133 THR A O 1
ATOM 1023 N N . ILE A 1 134 ? -14.798 -11.707 12.045 1.00 97.50 134 ILE A N 1
ATOM 1024 C CA . ILE A 1 134 ? -14.978 -11.703 10.592 1.00 97.50 134 ILE A CA 1
ATOM 1025 C C . ILE A 1 134 ? -14.843 -10.277 10.071 1.00 97.50 134 ILE A C 1
ATOM 1027 O O . ILE A 1 134 ? -15.248 -9.336 10.749 1.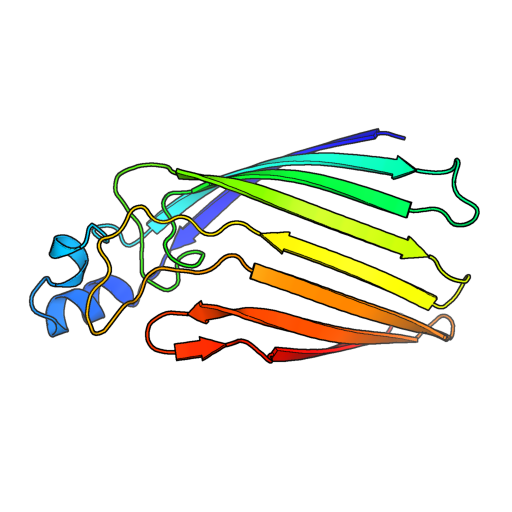00 97.50 134 ILE A O 1
ATOM 1031 N N . ALA A 1 135 ? -14.305 -10.099 8.872 1.00 97.25 135 ALA A N 1
ATOM 1032 C CA . ALA A 1 135 ? -14.357 -8.826 8.176 1.00 97.25 135 ALA A CA 1
ATOM 1033 C C . ALA A 1 135 ? -14.633 -9.014 6.686 1.00 97.25 135 ALA A C 1
ATOM 1035 O O . ALA A 1 135 ? -14.238 -10.012 6.083 1.00 97.25 135 ALA A O 1
ATOM 1036 N N . VAL A 1 136 ? -15.313 -8.029 6.110 1.00 97.75 136 VAL A N 1
ATOM 1037 C CA . VAL A 1 136 ? -15.582 -7.910 4.678 1.00 97.75 136 VAL A CA 1
ATOM 1038 C C . VAL A 1 136 ? -15.073 -6.562 4.193 1.00 97.75 136 VAL A C 1
ATOM 1040 O O . VAL A 1 136 ? -15.201 -5.560 4.895 1.00 97.75 136 VAL A O 1
ATOM 1043 N N . GLY A 1 137 ? -14.492 -6.542 3.001 1.00 97.25 137 GLY A N 1
ATOM 1044 C CA . GLY A 1 137 ? -13.958 -5.349 2.364 1.00 97.25 137 GLY A CA 1
ATOM 1045 C C . GLY A 1 137 ? -14.428 -5.214 0.924 1.00 97.25 137 GLY A C 1
ATOM 1046 O O . GLY A 1 137 ? -14.637 -6.211 0.233 1.00 97.25 137 GLY A O 1
ATOM 1047 N N . TYR A 1 138 ? -14.557 -3.967 0.494 1.00 97.56 138 TYR A N 1
ATOM 1048 C CA . TYR A 1 138 ? -14.777 -3.549 -0.878 1.00 97.56 138 TYR A CA 1
ATOM 1049 C C . TYR A 1 138 ? -13.637 -2.624 -1.298 1.00 97.56 138 TYR A C 1
ATOM 1051 O O . TYR A 1 138 ? -13.309 -1.679 -0.579 1.00 97.56 138 TYR A O 1
ATOM 1059 N N . GLY A 1 139 ? -13.056 -2.877 -2.463 1.00 96.56 139 GLY A N 1
ATOM 1060 C CA . GLY A 1 139 ? -11.991 -2.076 -3.045 1.00 96.56 139 GLY A CA 1
ATOM 1061 C C . GLY A 1 139 ? -12.345 -1.572 -4.434 1.00 96.56 139 GLY A C 1
ATOM 1062 O O . GLY A 1 139 ? -12.868 -2.312 -5.270 1.00 96.56 139 GLY A O 1
ATOM 1063 N N . HIS A 1 140 ? -12.003 -0.311 -4.672 1.00 96.00 140 HIS A N 1
ATOM 1064 C CA . HIS A 1 140 ? -11.991 0.307 -5.983 1.00 96.00 140 HIS A CA 1
ATOM 1065 C C . HIS A 1 140 ? -10.550 0.687 -6.320 1.00 96.00 140 HIS A C 1
ATOM 1067 O O . HIS A 1 140 ? -10.014 1.672 -5.809 1.00 96.00 140 HIS A O 1
ATOM 1073 N N . PHE A 1 141 ? -9.929 -0.093 -7.198 1.00 90.69 141 PHE A N 1
ATOM 1074 C CA . PHE A 1 141 ? -8.535 0.092 -7.597 1.00 90.69 141 PHE A CA 1
ATOM 1075 C C . PHE A 1 141 ? -8.385 0.800 -8.944 1.00 90.69 141 PHE A C 1
ATOM 1077 O O . PHE A 1 141 ? -7.269 1.057 -9.382 1.00 90.69 141 PHE A O 1
ATOM 1084 N N . GLY A 1 142 ? -9.493 1.132 -9.617 1.00 89.50 142 GLY A N 1
ATOM 1085 C CA . GLY A 1 142 ? -9.415 1.766 -10.928 1.00 89.50 142 GLY A CA 1
ATOM 1086 C C . GLY A 1 142 ? -8.625 0.900 -11.899 1.00 89.50 142 GLY A C 1
ATOM 1087 O O . GLY A 1 142 ? -8.822 -0.318 -11.955 1.00 89.50 142 GLY A O 1
ATOM 1088 N N . ARG A 1 143 ? -7.738 1.510 -12.677 1.00 88.00 143 ARG A N 1
ATOM 1089 C CA . ARG A 1 143 ? -6.900 0.780 -13.619 1.00 88.00 143 ARG A CA 1
ATOM 1090 C C . ARG A 1 143 ? -5.711 0.092 -12.946 1.00 88.00 143 ARG A C 1
ATOM 1092 O O . ARG A 1 143 ? -4.844 0.738 -12.366 1.00 88.00 143 ARG A O 1
ATOM 1099 N N . VAL A 1 144 ? -5.656 -1.226 -13.119 1.00 86.06 144 VAL A N 1
ATOM 1100 C CA . VAL A 1 144 ? -4.552 -2.110 -12.731 1.00 86.06 144 VAL A CA 1
ATOM 1101 C C . VAL A 1 144 ? -4.076 -2.824 -13.995 1.00 86.06 144 VAL A C 1
ATOM 1103 O O . VAL A 1 144 ? -4.850 -3.525 -14.645 1.00 86.06 144 VAL A O 1
ATOM 1106 N N . ALA A 1 145 ? -2.822 -2.599 -14.378 1.00 85.94 145 ALA A N 1
ATOM 1107 C CA . ALA A 1 145 ? -2.245 -2.948 -15.671 1.00 85.94 145 ALA A CA 1
ATOM 1108 C C . ALA A 1 145 ? -3.164 -2.563 -16.854 1.00 85.94 145 ALA A C 1
ATOM 1110 O O . ALA A 1 145 ? -3.364 -1.381 -17.150 1.00 85.94 145 ALA A O 1
ATOM 1111 N N . ASN A 1 146 ? -3.761 -3.563 -17.505 1.00 86.19 146 ASN A N 1
ATOM 1112 C CA . ASN A 1 146 ? -4.651 -3.418 -18.655 1.00 86.19 146 ASN A CA 1
ATOM 1113 C C . ASN A 1 146 ? -6.151 -3.483 -18.299 1.00 86.19 146 ASN A C 1
ATOM 1115 O O . ASN A 1 146 ? -6.998 -3.436 -19.193 1.00 86.19 146 ASN A O 1
ATOM 1119 N N . HIS A 1 147 ? -6.506 -3.614 -17.018 1.00 87.00 147 HIS A N 1
ATOM 1120 C CA . HIS A 1 147 ? -7.866 -3.909 -16.568 1.00 87.00 147 HIS A CA 1
ATOM 1121 C C . HIS A 1 147 ? -8.397 -2.874 -15.568 1.00 87.00 147 HIS A C 1
ATOM 1123 O O . HIS A 1 147 ? -7.629 -2.191 -14.900 1.00 87.00 147 HIS A O 1
ATOM 1129 N N . LYS A 1 148 ? -9.728 -2.756 -15.440 1.00 89.00 148 LYS A N 1
ATOM 1130 C CA . LYS A 1 148 ? -10.380 -1.909 -14.426 1.00 89.00 148 LYS A CA 1
ATOM 1131 C C . LYS A 1 148 ? -10.926 -2.750 -13.274 1.00 89.00 148 LYS A C 1
ATOM 1133 O O . LYS A 1 148 ? -11.955 -3.402 -13.417 1.00 89.00 148 LYS A O 1
ATOM 1138 N N . ALA A 1 149 ? -10.281 -2.675 -12.118 1.00 89.06 149 ALA A N 1
ATOM 1139 C CA . ALA A 1 149 ? -10.635 -3.399 -10.903 1.00 89.06 149 ALA A CA 1
ATOM 1140 C C . ALA A 1 149 ? -11.444 -2.514 -9.935 1.00 89.06 149 ALA A C 1
ATOM 1142 O O . ALA A 1 149 ? -11.010 -2.187 -8.832 1.00 89.06 149 ALA A O 1
ATOM 1143 N N . ASN A 1 150 ? -12.647 -2.109 -10.351 1.00 91.25 150 ASN A N 1
ATOM 1144 C CA . ASN A 1 150 ? -13.473 -1.164 -9.583 1.00 91.25 150 ASN A CA 1
ATOM 1145 C C . ASN A 1 150 ? -14.347 -1.810 -8.505 1.00 91.25 150 ASN A C 1
ATOM 1147 O O . ASN A 1 150 ? -14.920 -1.081 -7.700 1.00 91.25 150 ASN A O 1
ATOM 1151 N N . ALA A 1 151 ? -14.474 -3.138 -8.514 1.00 92.44 151 ALA A N 1
ATOM 1152 C CA . ALA A 1 151 ? -15.330 -3.896 -7.608 1.00 92.44 151 ALA A CA 1
ATOM 1153 C C . ALA A 1 151 ? -14.611 -5.162 -7.132 1.00 92.44 151 ALA A C 1
ATOM 1155 O O . ALA A 1 151 ? -14.880 -6.267 -7.605 1.00 92.44 151 ALA A O 1
ATOM 1156 N N . VAL A 1 152 ? -13.669 -4.988 -6.206 1.00 93.81 152 VAL A N 1
ATOM 1157 C CA . VAL A 1 152 ? -12.946 -6.097 -5.578 1.00 93.81 152 VAL A CA 1
ATOM 1158 C C . VAL A 1 152 ? -13.518 -6.355 -4.192 1.00 93.81 152 VAL A C 1
ATOM 1160 O O . VAL A 1 152 ? -13.636 -5.434 -3.391 1.00 93.81 152 VAL A O 1
ATOM 1163 N N . TRP A 1 153 ? -13.856 -7.609 -3.900 1.00 96.19 153 TRP A N 1
ATOM 1164 C CA . TRP A 1 153 ? -14.369 -8.024 -2.596 1.00 96.19 153 TRP A CA 1
ATOM 1165 C C . TRP A 1 153 ? -13.350 -8.896 -1.872 1.00 96.19 153 TRP A C 1
ATOM 1167 O O . TRP A 1 153 ? -12.743 -9.781 -2.472 1.00 96.19 153 TRP A O 1
ATOM 1177 N N . GLY A 1 154 ? -13.190 -8.662 -0.573 1.00 95.38 154 GLY A N 1
ATOM 1178 C CA . GLY A 1 154 ? -12.353 -9.470 0.307 1.00 95.38 154 GLY A CA 1
ATOM 1179 C C . GLY A 1 154 ? -13.134 -9.908 1.536 1.00 95.38 154 GLY A C 1
ATOM 1180 O O . GLY A 1 154 ? -13.936 -9.143 2.067 1.00 95.38 154 GLY A O 1
ATOM 1181 N N . ILE A 1 155 ? -12.897 -11.132 1.998 1.00 96.00 155 ILE A N 1
ATOM 1182 C CA . ILE A 1 155 ? -13.440 -11.645 3.257 1.00 96.00 155 ILE A CA 1
ATOM 1183 C C . ILE A 1 155 ? -12.277 -12.245 4.034 1.00 96.00 155 ILE A C 1
ATOM 1185 O O . ILE A 1 155 ? -11.460 -12.970 3.471 1.00 96.00 155 ILE A O 1
ATOM 1189 N N . THR A 1 156 ? -12.200 -11.940 5.323 1.00 95.88 156 THR A N 1
ATOM 1190 C CA . THR A 1 156 ? -11.205 -12.527 6.218 1.00 95.88 156 THR A CA 1
ATOM 1191 C C . THR A 1 156 ? -11.848 -12.952 7.525 1.00 95.88 156 THR A C 1
ATOM 1193 O O . THR A 1 156 ? -12.805 -12.341 8.005 1.00 95.88 156 THR A O 1
ATOM 1196 N N . THR A 1 157 ? -11.311 -14.016 8.104 1.00 96.12 157 THR A N 1
ATOM 1197 C CA . THR A 1 157 ? -11.697 -14.513 9.419 1.00 96.12 157 THR A CA 1
ATOM 1198 C C . THR A 1 157 ? -10.447 -14.702 10.251 1.00 96.12 157 THR A C 1
ATOM 1200 O O . THR A 1 157 ? -9.472 -15.287 9.783 1.00 96.12 157 THR A O 1
ATOM 1203 N N . LYS A 1 158 ? -10.494 -14.247 11.498 1.00 95.31 158 LYS A N 1
ATOM 1204 C CA . LYS A 1 158 ? -9.440 -14.448 12.486 1.00 95.31 158 LYS A CA 1
ATOM 1205 C C . LYS A 1 158 ? -9.987 -15.299 13.622 1.00 95.31 158 LYS A C 1
ATOM 1207 O O . LYS A 1 158 ? -11.061 -14.991 14.143 1.00 95.31 158 LYS A O 1
ATOM 1212 N N . TRP A 1 159 ? -9.231 -16.329 13.991 1.00 95.56 159 TRP A N 1
ATOM 1213 C CA . TRP A 1 159 ? -9.501 -17.166 15.153 1.00 95.56 159 TRP A CA 1
ATOM 1214 C C . TRP A 1 159 ? -8.357 -17.061 16.170 1.00 95.56 159 TRP A C 1
ATOM 1216 O O . TRP A 1 159 ? -7.194 -17.106 15.769 1.00 95.56 159 TRP A O 1
ATOM 1226 N N . GLU A 1 160 ? -8.673 -16.920 17.457 1.00 91.69 160 GLU A N 1
ATOM 1227 C CA . GLU A 1 160 ? -7.710 -16.893 18.572 1.00 91.69 160 GLU A CA 1
ATOM 1228 C C . GLU A 1 160 ? -7.989 -18.054 19.541 1.00 91.69 160 GLU A C 1
ATOM 1230 O O . GLU A 1 160 ? -9.146 -18.442 19.721 1.00 91.69 160 GLU A O 1
ATOM 1235 N N . PHE A 1 161 ? -6.928 -18.641 20.106 1.00 89.06 161 PHE A N 1
ATOM 1236 C CA . PHE A 1 161 ? -6.968 -19.817 20.986 1.00 89.06 161 PHE A CA 1
ATOM 1237 C C . PHE A 1 161 ? -6.590 -19.477 22.428 1.00 89.06 161 PHE A C 1
ATOM 1239 O O . PHE A 1 161 ? -5.805 -18.522 22.625 1.00 89.06 161 PHE A O 1
#